Protein AF-A0A378SW78-F1 (afdb_monomer_lite)

pLDDT: mean 88.86, std 8.44, range [47.25, 97.25]

Foldseek 3Di:
DPDDPVVVVVVVVVVVVVVVLVVLCCVQCVDPDGNLVSLLVSLVVLLVVLVVQVVCCVPVNDDDVVVVVSSVVSNVSNVVSVVVVVVVVVVD

Radius of gyration: 16.28 Å; chains: 1; bounding box: 46×24×42 Å

Organism: NCBI:txid1796

Sequence (92 aa):
MTADATVDSHVRFMGPVFAGYGLGWLDAASAREPDLNRMRMLAGLMALGGIGRIVTRATLGRPHRFHDLLLGIELAAPVVVEALGRREHAAR

Structure (mmCIF, N/CA/C/O backbone):
data_AF-A0A378SW78-F1
#
_entry.id   AF-A0A378SW78-F1
#
loop_
_atom_site.group_PDB
_atom_site.id
_atom_site.type_symbol
_atom_site.label_atom_id
_atom_site.label_alt_id
_atom_site.label_comp_id
_atom_site.label_asym_id
_atom_site.label_entity_id
_atom_site.label_seq_id
_atom_site.pdbx_PDB_ins_code
_atom_site.Cartn_x
_atom_site.Cartn_y
_atom_site.Cartn_z
_atom_site.occupancy
_atom_site.B_iso_or_equiv
_atom_site.auth_seq_id
_atom_site.auth_comp_id
_atom_site.auth_asym_id
_atom_site.auth_atom_id
_atom_site.pdbx_PDB_model_num
ATOM 1 N N . MET A 1 1 ? 26.309 -0.491 -17.326 1.00 47.25 1 MET A N 1
ATOM 2 C CA . MET A 1 1 ? 24.980 0.032 -17.699 1.00 47.25 1 MET A CA 1
ATOM 3 C C . MET A 1 1 ? 24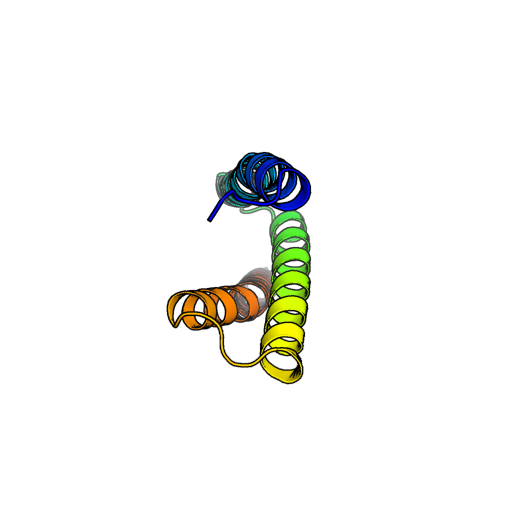.750 1.296 -16.893 1.00 47.25 1 MET A C 1
ATOM 5 O O . MET A 1 1 ? 24.549 1.193 -15.692 1.00 47.25 1 MET A O 1
ATOM 9 N N . THR A 1 2 ? 24.886 2.477 -17.494 1.00 54.16 2 THR A N 1
ATOM 10 C CA . THR A 1 2 ? 24.454 3.725 -16.851 1.00 54.16 2 THR A CA 1
ATOM 11 C C . THR A 1 2 ? 22.945 3.636 -16.659 1.00 54.16 2 THR A C 1
ATOM 13 O O . THR A 1 2 ? 22.228 3.454 -17.642 1.00 54.16 2 THR A O 1
ATOM 16 N N . ALA A 1 3 ? 22.468 3.676 -15.414 1.00 66.62 3 ALA A N 1
ATOM 17 C CA . ALA A 1 3 ? 21.042 3.842 -15.168 1.00 66.62 3 ALA A CA 1
ATOM 18 C C . ALA A 1 3 ? 20.597 5.121 -15.888 1.00 66.62 3 ALA A C 1
ATOM 20 O O . ALA A 1 3 ? 21.260 6.153 -15.769 1.00 66.62 3 ALA A O 1
ATOM 21 N N . ASP A 1 4 ? 19.531 5.031 -16.683 1.00 88.50 4 ASP A N 1
ATOM 22 C CA . ASP A 1 4 ? 18.886 6.209 -17.253 1.00 88.50 4 ASP A CA 1
ATOM 23 C C . ASP A 1 4 ? 18.564 7.168 -16.099 1.00 88.50 4 ASP A C 1
ATOM 25 O O . ASP A 1 4 ? 17.914 6.773 -15.128 1.00 88.50 4 ASP A O 1
ATOM 29 N N . ALA A 1 5 ? 19.059 8.406 -16.177 1.00 91.50 5 ALA A N 1
ATOM 30 C CA . ALA A 1 5 ? 18.874 9.414 -15.134 1.00 91.50 5 ALA A CA 1
ATOM 31 C C . ALA A 1 5 ? 17.382 9.648 -14.826 1.00 91.50 5 ALA A C 1
ATOM 33 O O . ALA A 1 5 ? 17.014 9.953 -13.687 1.00 91.50 5 ALA A O 1
ATOM 34 N N . THR A 1 6 ? 16.516 9.435 -15.821 1.00 92.06 6 THR A N 1
ATOM 35 C CA . THR A 1 6 ? 15.057 9.465 -15.673 1.00 92.06 6 THR A CA 1
ATOM 36 C C . THR A 1 6 ? 14.573 8.382 -14.707 1.00 92.06 6 THR A C 1
ATOM 38 O O . THR A 1 6 ? 13.804 8.660 -13.789 1.00 92.06 6 THR A O 1
ATOM 41 N N . VAL A 1 7 ? 15.063 7.149 -14.859 1.00 91.00 7 VAL A N 1
ATOM 42 C CA . VAL A 1 7 ? 14.693 6.016 -13.998 1.00 91.00 7 VAL A CA 1
ATOM 43 C C . VAL A 1 7 ? 15.327 6.147 -12.611 1.00 91.00 7 VAL A C 1
ATOM 45 O O . VAL A 1 7 ? 14.637 5.934 -11.616 1.00 91.00 7 VAL A O 1
ATOM 48 N N . ASP A 1 8 ? 16.606 6.531 -12.518 1.00 92.88 8 ASP A N 1
ATOM 49 C CA . ASP A 1 8 ? 17.302 6.685 -11.227 1.00 92.88 8 ASP A CA 1
ATOM 50 C C . ASP A 1 8 ? 16.633 7.749 -10.345 1.00 92.88 8 ASP A C 1
ATOM 52 O O . ASP A 1 8 ? 16.311 7.483 -9.184 1.00 92.88 8 ASP A O 1
ATOM 56 N N . SER A 1 9 ? 16.343 8.929 -10.904 1.00 92.31 9 SER A N 1
ATOM 57 C CA . SER A 1 9 ? 15.665 10.000 -10.164 1.00 92.31 9 SER A CA 1
ATOM 58 C C . SER A 1 9 ? 14.257 9.598 -9.714 1.00 92.31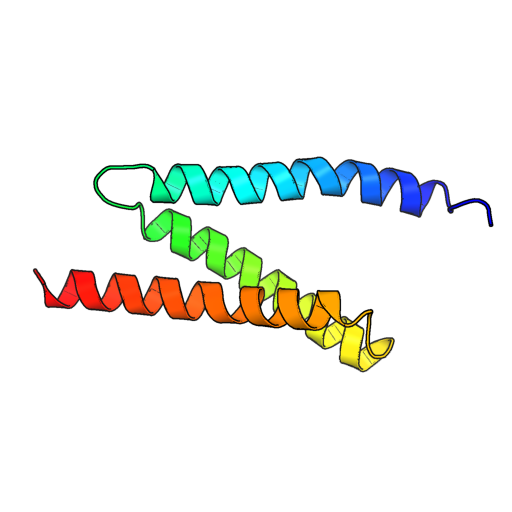 9 SER A C 1
ATOM 60 O O . SER A 1 9 ? 13.891 9.848 -8.562 1.00 92.31 9 SER A O 1
ATOM 62 N N . HIS A 1 10 ? 13.492 8.906 -10.566 1.00 92.25 10 HIS A N 1
ATOM 63 C CA . HIS A 1 10 ? 12.164 8.405 -10.214 1.00 92.25 10 HIS A CA 1
ATOM 64 C C . HIS A 1 10 ? 12.219 7.383 -9.069 1.00 92.25 10 HIS A C 1
ATOM 66 O O . HIS A 1 10 ? 11.473 7.505 -8.099 1.00 92.25 10 HIS A O 1
ATOM 72 N N . VAL A 1 11 ? 13.140 6.413 -9.118 1.00 92.31 11 VAL A N 1
ATOM 73 C CA . VAL A 1 11 ? 13.300 5.410 -8.050 1.00 92.31 11 VAL A CA 1
ATOM 74 C C . VAL A 1 11 ? 13.680 6.068 -6.720 1.00 92.31 11 VAL A C 1
ATOM 76 O O . VAL A 1 11 ? 13.107 5.726 -5.682 1.00 92.31 11 VAL A O 1
ATOM 79 N N . ARG A 1 12 ? 14.592 7.051 -6.736 1.00 94.12 12 ARG A N 1
ATOM 80 C CA . ARG A 1 12 ? 14.976 7.802 -5.527 1.00 94.12 12 ARG A CA 1
ATOM 81 C C . ARG A 1 12 ? 13.817 8.591 -4.933 1.00 94.12 12 ARG A C 1
ATOM 83 O O . ARG A 1 12 ? 13.711 8.658 -3.714 1.00 94.12 12 ARG A O 1
ATOM 90 N N . PHE A 1 13 ? 12.948 9.157 -5.768 1.00 94.50 13 PHE A N 1
ATOM 91 C CA . PHE A 1 13 ? 11.742 9.846 -5.313 1.00 94.50 13 PHE A CA 1
ATOM 92 C C . PHE A 1 13 ? 10.711 8.878 -4.711 1.00 94.50 13 PHE A C 1
ATOM 94 O O . PHE A 1 13 ? 10.116 9.169 -3.674 1.00 94.50 13 PHE A O 1
ATOM 101 N N . MET A 1 14 ? 10.528 7.702 -5.317 1.00 94.44 14 MET A N 1
ATOM 102 C CA . MET A 1 14 ? 9.565 6.708 -4.834 1.00 94.44 14 MET A CA 1
ATOM 103 C C . MET A 1 14 ? 9.940 6.121 -3.466 1.00 94.44 14 MET A C 1
ATOM 105 O O . MET A 1 14 ? 9.046 5.768 -2.701 1.00 94.44 14 MET A O 1
ATOM 109 N N . GLY A 1 15 ? 11.230 6.044 -3.120 1.00 93.81 15 GLY A N 1
ATOM 110 C CA . GLY A 1 15 ? 11.693 5.512 -1.830 1.00 93.81 15 GLY A CA 1
ATOM 111 C C . GLY A 1 15 ? 11.042 6.191 -0.610 1.00 93.81 15 GLY A C 1
ATOM 112 O O . GLY A 1 15 ? 10.356 5.517 0.161 1.00 93.81 15 GLY A O 1
ATOM 113 N N . PRO A 1 16 ? 11.192 7.517 -0.436 1.00 97.25 16 PRO A N 1
ATOM 114 C CA . PRO A 1 16 ? 10.516 8.269 0.621 1.00 97.25 16 PRO A CA 1
ATOM 115 C C . PRO A 1 16 ? 8.986 8.183 0.571 1.00 97.25 16 PRO A C 1
ATOM 117 O O . PRO A 1 16 ? 8.357 8.119 1.623 1.00 97.25 16 PRO A O 1
ATOM 120 N N . VAL A 1 17 ? 8.378 8.133 -0.622 1.00 96.00 17 VAL A N 1
ATOM 121 C CA . VAL A 1 17 ? 6.920 7.959 -0.770 1.00 96.00 17 VAL A CA 1
ATOM 122 C C . VAL A 1 17 ? 6.471 6.623 -0.169 1.00 96.00 17 VAL A C 1
ATOM 124 O O . VAL A 1 17 ? 5.521 6.585 0.613 1.00 96.00 17 VAL A O 1
ATOM 127 N N . PHE A 1 18 ? 7.187 5.534 -0.463 1.00 92.00 18 PHE A N 1
ATOM 128 C CA . PHE A 1 18 ? 6.928 4.223 0.140 1.00 92.00 18 PHE A CA 1
ATOM 129 C C . PHE A 1 18 ? 7.163 4.218 1.653 1.00 92.00 18 PHE A C 1
ATOM 131 O O . PHE A 1 18 ? 6.370 3.632 2.390 1.00 92.00 18 PHE A O 1
ATOM 138 N N . ALA A 1 19 ? 8.216 4.887 2.130 1.00 95.44 19 ALA A N 1
ATOM 139 C CA . ALA A 1 19 ? 8.468 5.020 3.562 1.00 95.44 19 ALA A CA 1
ATOM 140 C C . ALA A 1 19 ? 7.317 5.759 4.266 1.00 95.44 19 ALA A C 1
ATOM 142 O O . ALA A 1 19 ? 6.807 5.277 5.275 1.00 95.44 19 ALA A O 1
ATOM 143 N N . GLY A 1 20 ? 6.847 6.875 3.700 1.00 97.19 20 GLY A N 1
ATOM 144 C CA . GLY A 1 20 ? 5.700 7.629 4.210 1.00 97.19 20 GLY A CA 1
ATOM 145 C C . GLY A 1 20 ? 4.408 6.812 4.220 1.00 97.19 20 GLY A C 1
ATOM 146 O O . GLY A 1 20 ? 3.660 6.853 5.192 1.00 97.19 20 GLY A O 1
ATOM 147 N N . TYR A 1 21 ? 4.177 5.999 3.188 1.00 95.12 21 TYR A N 1
ATOM 148 C CA . TYR A 1 21 ? 3.050 5.069 3.155 1.00 95.12 21 TYR A CA 1
ATOM 149 C C . TYR A 1 21 ? 3.114 4.030 4.290 1.00 95.12 21 TYR A C 1
ATOM 151 O O . TYR A 1 21 ? 2.112 3.781 4.961 1.00 95.12 21 TYR A O 1
ATOM 159 N N . GLY A 1 22 ? 4.298 3.466 4.558 1.00 93.69 22 GLY A N 1
ATOM 160 C CA . GLY A 1 22 ? 4.517 2.564 5.692 1.00 93.69 22 GLY A CA 1
ATOM 161 C C . GLY A 1 22 ? 4.298 3.246 7.046 1.00 93.69 22 GLY A C 1
ATOM 162 O O . GLY A 1 22 ? 3.636 2.685 7.916 1.00 93.69 22 GLY A O 1
ATOM 163 N N . LEU A 1 23 ? 4.780 4.481 7.207 1.00 97.06 23 LEU A N 1
ATOM 164 C CA . LEU A 1 23 ? 4.514 5.286 8.402 1.00 97.06 23 LEU A CA 1
ATOM 165 C C . LEU A 1 23 ? 3.016 5.561 8.585 1.00 97.06 23 LEU A C 1
ATOM 167 O O . LEU A 1 23 ? 2.539 5.518 9.712 1.00 97.06 23 LEU A O 1
ATOM 171 N N . GLY A 1 24 ? 2.262 5.763 7.500 1.00 95.88 24 GLY A N 1
ATOM 172 C CA . GLY A 1 24 ? 0.806 5.914 7.552 1.00 95.88 24 GLY A CA 1
ATOM 173 C C . GLY A 1 24 ? 0.090 4.685 8.119 1.00 95.88 24 GLY A C 1
ATOM 174 O O . GLY A 1 24 ? -0.863 4.829 8.882 1.00 95.88 24 GLY A O 1
ATOM 175 N N . TRP A 1 25 ? 0.568 3.475 7.806 1.00 94.38 25 TRP A N 1
ATOM 176 C CA . TRP A 1 25 ? 0.052 2.244 8.417 1.00 94.38 25 TRP A CA 1
ATOM 177 C C . TRP A 1 25 ? 0.352 2.165 9.909 1.00 94.38 25 TRP A C 1
ATOM 179 O O . TRP A 1 25 ? -0.525 1.789 10.686 1.00 94.38 25 TRP A O 1
ATOM 189 N N . LEU A 1 26 ? 1.579 2.516 10.304 1.00 94.56 26 LEU A N 1
ATOM 190 C CA . LEU A 1 26 ? 1.967 2.533 11.711 1.00 94.56 26 LEU A CA 1
ATOM 191 C C . LEU A 1 26 ? 1.144 3.558 12.492 1.00 94.56 26 LEU A C 1
ATOM 193 O O . LEU A 1 26 ? 0.630 3.217 13.548 1.00 94.56 26 LEU A O 1
ATOM 197 N N . ASP A 1 27 ? 0.958 4.765 11.953 1.00 94.81 27 ASP A N 1
ATOM 198 C CA . ASP A 1 27 ? 0.116 5.808 12.546 1.00 94.81 27 ASP A CA 1
ATOM 199 C C . ASP A 1 27 ? -1.319 5.310 12.753 1.00 94.81 27 ASP A C 1
ATOM 201 O O . ASP A 1 27 ? -1.806 5.293 13.885 1.00 94.81 27 ASP A O 1
ATOM 205 N N . ALA A 1 28 ? -1.954 4.800 11.692 1.00 93.44 28 ALA A N 1
ATOM 206 C CA . ALA A 1 28 ? -3.338 4.327 11.737 1.00 93.44 28 ALA A CA 1
ATOM 207 C C . ALA A 1 28 ? -3.553 3.164 12.724 1.00 93.44 28 ALA A C 1
ATOM 209 O O . ALA A 1 28 ? -4.645 3.021 13.276 1.00 93.44 28 ALA A O 1
ATOM 210 N N . ALA A 1 29 ? -2.520 2.350 12.959 1.00 90.44 29 ALA A N 1
ATOM 211 C CA . ALA A 1 29 ? -2.552 1.214 13.878 1.00 90.44 29 ALA A CA 1
ATOM 212 C C . ALA A 1 29 ? -2.010 1.524 15.289 1.00 90.44 29 ALA A C 1
ATOM 214 O O . ALA A 1 29 ? -2.130 0.683 16.177 1.00 90.44 29 ALA A O 1
ATOM 215 N N . SER A 1 30 ? -1.389 2.688 15.506 1.00 90.31 30 SER A N 1
ATOM 216 C CA . SER A 1 30 ? -0.723 3.027 16.775 1.00 90.31 30 SER A CA 1
ATOM 217 C C . SER A 1 30 ? -1.682 3.463 17.885 1.00 90.31 30 SER A C 1
ATOM 219 O O . SER A 1 30 ? -1.334 3.398 19.066 1.00 90.31 30 SER A O 1
ATOM 221 N N . ALA A 1 31 ? -2.881 3.921 17.520 1.00 86.06 31 ALA A N 1
ATOM 222 C CA . ALA A 1 31 ? -3.893 4.354 18.472 1.00 86.06 31 ALA A CA 1
ATOM 223 C C . ALA A 1 31 ? -4.466 3.168 19.269 1.00 86.06 31 ALA A C 1
ATOM 225 O O . ALA A 1 31 ? -4.481 2.027 18.810 1.00 86.06 31 ALA A O 1
ATOM 226 N N . ARG A 1 32 ? -4.979 3.448 20.479 1.00 82.88 32 ARG A N 1
ATOM 227 C CA . ARG A 1 32 ? -5.592 2.431 21.357 1.00 82.88 32 ARG A CA 1
ATOM 228 C C . ARG A 1 32 ? -6.778 1.722 20.689 1.00 82.88 32 ARG A C 1
ATOM 230 O O . ARG A 1 32 ? -6.998 0.542 20.941 1.00 82.88 32 ARG A O 1
ATOM 237 N N . GLU A 1 33 ? -7.502 2.451 19.847 1.00 85.38 33 GLU A N 1
ATOM 238 C CA . GLU A 1 33 ? -8.477 1.926 18.893 1.00 85.38 33 GLU A CA 1
ATOM 239 C C . GLU A 1 33 ? -7.966 2.255 17.481 1.00 85.38 33 GLU A C 1
ATOM 241 O O . GLU A 1 33 ? -7.768 3.439 17.187 1.00 85.38 33 GLU A O 1
ATOM 246 N N . PRO A 1 34 ? -7.700 1.253 16.624 1.00 86.69 34 PRO A N 1
ATOM 247 C CA . PRO A 1 34 ? -7.201 1.485 15.270 1.00 86.69 34 PRO A CA 1
ATOM 248 C C . PRO A 1 34 ? -8.164 2.316 14.409 1.00 86.69 34 PRO A C 1
ATOM 250 O O . PRO A 1 34 ? -9.374 2.083 14.403 1.00 86.69 34 PRO A O 1
ATOM 253 N N . ASP A 1 35 ? -7.634 3.249 13.611 1.00 91.00 35 ASP A N 1
ATOM 254 C CA . ASP A 1 35 ? -8.443 4.032 12.666 1.00 91.00 35 ASP A CA 1
ATOM 255 C C . ASP A 1 35 ? -8.716 3.213 11.397 1.00 91.00 35 ASP A C 1
ATOM 257 O O . ASP A 1 35 ? -7.983 3.263 10.401 1.00 91.00 35 ASP A O 1
ATOM 261 N N . LEU A 1 36 ? -9.814 2.456 11.422 1.00 90.25 36 LEU A N 1
ATOM 262 C CA . LEU A 1 36 ? -10.226 1.610 10.304 1.00 90.25 36 LEU A CA 1
ATOM 263 C C . LEU A 1 36 ? -10.473 2.388 9.007 1.00 90.25 36 LEU A C 1
ATOM 265 O O . LEU A 1 36 ? -10.268 1.837 7.926 1.00 90.25 36 LEU A O 1
ATOM 269 N N . ASN A 1 37 ? -10.891 3.655 9.071 1.00 91.12 37 ASN A N 1
ATOM 270 C CA . ASN A 1 37 ? -11.123 4.448 7.864 1.00 91.12 37 ASN A CA 1
ATOM 271 C C . ASN A 1 37 ? -9.799 4.801 7.177 1.00 91.12 37 ASN A C 1
ATOM 273 O O . ASN A 1 37 ? -9.685 4.654 5.956 1.00 91.12 37 ASN A O 1
ATOM 277 N N . ARG A 1 38 ? -8.769 5.184 7.943 1.00 93.12 38 ARG A N 1
ATOM 278 C CA . ARG A 1 38 ? -7.413 5.375 7.400 1.00 93.12 38 ARG A CA 1
ATOM 279 C C . ARG A 1 38 ? -6.839 4.073 6.861 1.00 93.12 38 ARG A C 1
ATOM 281 O O . ARG A 1 38 ? -6.320 4.058 5.746 1.00 93.12 38 ARG A O 1
ATOM 288 N N . MET A 1 39 ? -6.983 2.972 7.598 1.00 93.44 39 MET A N 1
ATOM 289 C CA . MET A 1 39 ? -6.515 1.655 7.151 1.00 93.44 39 MET A CA 1
ATOM 290 C C . MET A 1 39 ? -7.201 1.215 5.850 1.00 93.44 39 MET A C 1
ATOM 292 O O . MET A 1 39 ? -6.534 0.685 4.965 1.00 93.44 39 MET A O 1
ATOM 296 N N . ARG A 1 40 ? -8.505 1.485 5.680 1.00 93.69 40 ARG A N 1
ATOM 297 C CA . ARG A 1 40 ? -9.243 1.225 4.430 1.00 93.69 40 ARG A CA 1
ATOM 298 C C . ARG A 1 40 ? -8.684 2.014 3.257 1.00 93.69 40 ARG A C 1
ATOM 300 O O . ARG A 1 40 ? -8.465 1.444 2.191 1.00 93.69 40 ARG A O 1
ATOM 307 N N . MET A 1 41 ? -8.414 3.304 3.450 1.00 95.56 41 MET A N 1
ATOM 308 C CA . MET A 1 41 ? -7.808 4.144 2.415 1.00 95.56 41 MET A CA 1
ATOM 309 C C . MET A 1 41 ? -6.426 3.613 2.013 1.00 95.56 41 MET A C 1
ATOM 311 O O . MET A 1 41 ? -6.152 3.429 0.826 1.00 95.56 41 MET A O 1
ATOM 315 N N . LEU A 1 42 ? -5.571 3.311 2.994 1.00 95.50 42 LEU A N 1
ATOM 316 C CA . LEU A 1 42 ? -4.241 2.753 2.748 1.00 95.50 42 LEU A CA 1
ATOM 317 C C . LEU A 1 42 ? -4.325 1.400 2.035 1.00 95.50 42 LEU A C 1
ATOM 319 O O . LEU A 1 42 ? -3.578 1.162 1.087 1.00 95.50 42 LEU A O 1
ATOM 323 N N . ALA A 1 43 ? -5.255 0.535 2.431 1.00 93.94 43 ALA A N 1
ATOM 324 C CA . ALA A 1 43 ? -5.486 -0.744 1.776 1.00 93.94 43 ALA A CA 1
ATOM 325 C C . ALA A 1 43 ? -6.022 -0.595 0.343 1.00 93.94 43 ALA A C 1
ATOM 327 O O . ALA A 1 43 ? -5.653 -1.375 -0.532 1.00 93.94 43 ALA A O 1
ATOM 328 N N . GLY A 1 44 ? -6.832 0.430 0.071 1.00 94.25 44 GLY A N 1
ATOM 329 C CA . GLY A 1 44 ? -7.253 0.786 -1.283 1.00 94.25 44 GLY A CA 1
ATOM 330 C C . GLY A 1 44 ? -6.065 1.157 -2.175 1.00 94.25 44 GLY A C 1
ATOM 331 O O . GLY A 1 44 ? -5.944 0.640 -3.284 1.00 94.25 44 GLY A O 1
ATOM 332 N N . LEU A 1 45 ? -5.135 1.976 -1.671 1.00 94.81 45 LEU A N 1
ATOM 333 C CA . LEU A 1 45 ? -3.887 2.294 -2.383 1.00 94.81 45 LEU A CA 1
ATOM 334 C C . LEU A 1 45 ? -3.044 1.039 -2.642 1.00 94.81 45 LEU A C 1
ATOM 336 O O . LEU A 1 45 ? -2.497 0.869 -3.731 1.00 94.81 45 LEU A O 1
ATOM 340 N N . MET A 1 46 ? -2.991 0.137 -1.663 1.00 93.81 46 MET A N 1
ATOM 341 C CA . MET A 1 46 ? -2.317 -1.152 -1.783 1.00 93.81 46 MET A CA 1
ATOM 342 C C . MET A 1 46 ? -2.913 -1.997 -2.923 1.00 93.81 46 MET A C 1
ATOM 344 O O . MET A 1 46 ? -2.183 -2.517 -3.767 1.00 93.81 46 MET A O 1
ATOM 348 N N . ALA A 1 47 ? -4.246 -2.075 -2.992 1.00 92.56 47 ALA A N 1
ATOM 349 C CA . ALA A 1 47 ? -4.962 -2.802 -4.034 1.00 92.56 47 ALA A CA 1
ATOM 350 C C . ALA A 1 47 ? -4.690 -2.220 -5.430 1.00 92.56 47 ALA A C 1
ATOM 352 O O . ALA A 1 47 ? -4.457 -2.974 -6.376 1.00 92.56 47 ALA A O 1
ATOM 353 N N . LEU A 1 48 ? -4.654 -0.887 -5.558 1.00 94.75 48 LEU A N 1
ATOM 354 C CA . LEU A 1 48 ? -4.276 -0.214 -6.805 1.00 94.75 48 LEU A CA 1
ATOM 355 C C . LEU A 1 48 ? -2.840 -0.568 -7.228 1.00 94.75 48 LEU A C 1
ATOM 357 O O . LEU A 1 48 ? -2.601 -0.861 -8.401 1.00 94.75 48 LEU A O 1
ATOM 361 N N . GLY A 1 49 ? -1.901 -0.621 -6.277 1.00 91.88 49 GLY A N 1
ATOM 362 C CA . GLY A 1 49 ? -0.534 -1.101 -6.513 1.00 91.88 49 GLY A CA 1
ATOM 363 C C . GLY A 1 49 ? -0.492 -2.548 -7.019 1.00 91.88 49 GLY A C 1
ATOM 364 O O . GLY A 1 49 ? 0.153 -2.835 -8.032 1.00 91.88 49 GLY A O 1
ATOM 365 N N . GLY A 1 50 ? -1.262 -3.437 -6.383 1.00 90.62 50 GLY A N 1
ATOM 366 C CA . GLY A 1 50 ? -1.400 -4.839 -6.784 1.00 90.62 50 GLY A CA 1
ATOM 367 C C . GLY A 1 50 ? -1.949 -5.010 -8.199 1.00 90.62 50 GLY A C 1
ATOM 368 O O . GLY A 1 50 ? -1.404 -5.789 -8.983 1.00 90.62 50 GLY A O 1
ATOM 369 N N . ILE A 1 51 ? -2.963 -4.226 -8.579 1.00 93.44 51 ILE A N 1
ATOM 370 C CA . ILE A 1 51 ? -3.480 -4.191 -9.956 1.00 93.44 51 ILE A CA 1
ATOM 371 C C . ILE A 1 51 ? -2.364 -3.795 -10.931 1.00 93.44 51 ILE A C 1
ATOM 373 O O . ILE A 1 51 ? -2.162 -4.477 -11.937 1.00 93.44 51 ILE A O 1
ATOM 377 N N . GLY A 1 52 ? -1.579 -2.762 -10.612 1.00 90.88 52 GLY A N 1
ATOM 378 C CA . GLY A 1 52 ? -0.429 -2.350 -11.423 1.00 90.88 52 GLY A CA 1
ATOM 379 C C . GLY A 1 52 ? 0.613 -3.460 -11.614 1.00 90.88 52 GLY A C 1
ATOM 380 O O . GLY A 1 52 ? 1.147 -3.641 -12.716 1.00 90.88 52 GLY A O 1
ATOM 381 N N . ARG A 1 53 ? 0.865 -4.271 -10.578 1.00 90.62 53 ARG A N 1
ATOM 382 C CA . ARG A 1 53 ? 1.760 -5.436 -10.675 1.00 90.62 53 ARG A CA 1
ATOM 383 C C . ARG A 1 53 ? 1.176 -6.572 -11.500 1.00 90.62 53 ARG A C 1
ATOM 385 O O . ARG A 1 53 ? 1.919 -7.197 -12.254 1.00 90.62 53 ARG A O 1
ATOM 392 N N . ILE A 1 54 ? -0.127 -6.828 -11.402 1.00 91.19 54 ILE A N 1
ATOM 393 C CA . ILE A 1 54 ? -0.812 -7.822 -12.241 1.00 91.19 54 ILE A CA 1
ATOM 394 C C . ILE A 1 54 ? -0.718 -7.419 -13.712 1.00 91.19 54 ILE A C 1
ATOM 396 O O . ILE A 1 54 ? -0.341 -8.246 -14.541 1.00 91.19 54 ILE A O 1
ATOM 400 N N . VAL A 1 55 ? -0.991 -6.148 -14.023 1.00 92.31 55 VAL A N 1
ATOM 401 C CA . VAL A 1 55 ? -0.867 -5.609 -15.384 1.00 92.31 55 VAL A CA 1
ATOM 402 C C . VAL A 1 55 ? 0.562 -5.776 -15.887 1.00 92.31 55 VAL A C 1
ATOM 404 O O . VAL A 1 55 ? 0.756 -6.375 -16.937 1.00 92.31 55 VAL A O 1
ATOM 407 N N . THR A 1 56 ? 1.563 -5.351 -15.110 1.00 90.25 56 THR A N 1
ATOM 408 C CA . THR A 1 56 ? 2.984 -5.535 -15.457 1.00 90.25 56 THR A CA 1
ATOM 409 C C . THR A 1 56 ? 3.318 -7.001 -15.727 1.00 90.25 56 THR A C 1
ATOM 411 O O . THR A 1 56 ? 3.964 -7.319 -16.722 1.00 90.25 56 THR A O 1
ATOM 414 N N . ARG A 1 57 ? 2.844 -7.915 -14.874 1.00 89.56 57 ARG A N 1
ATOM 415 C CA . ARG A 1 57 ? 3.074 -9.351 -15.045 1.00 89.56 57 ARG A CA 1
ATOM 416 C C . ARG A 1 57 ? 2.455 -9.891 -16.335 1.00 89.56 57 ARG A C 1
ATOM 418 O O . ARG A 1 57 ? 3.039 -10.777 -16.956 1.00 89.56 57 ARG A O 1
ATOM 425 N N . ALA A 1 58 ? 1.286 -9.378 -16.712 1.00 89.50 58 ALA A N 1
ATOM 426 C CA . ALA A 1 58 ? 0.572 -9.774 -17.918 1.00 89.50 58 ALA A CA 1
ATOM 427 C C . ALA A 1 58 ? 1.180 -9.179 -19.201 1.00 89.50 58 ALA A C 1
ATOM 429 O O . ALA A 1 58 ? 1.124 -9.828 -20.240 1.00 89.50 58 ALA A O 1
ATOM 430 N N . THR A 1 59 ? 1.765 -7.976 -19.142 1.00 92.44 59 THR A N 1
ATOM 431 C CA . THR A 1 59 ? 2.261 -7.2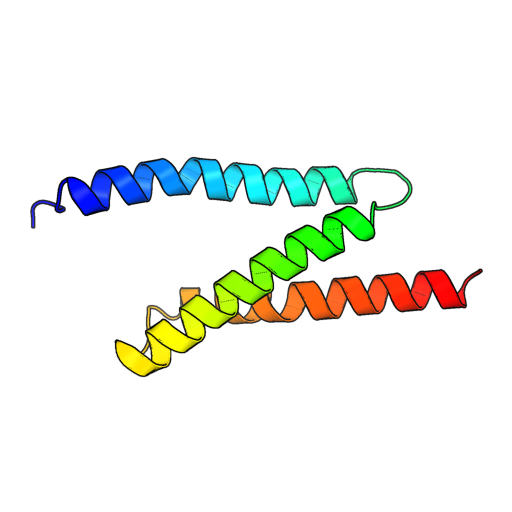53 -20.328 1.00 92.44 59 THR A CA 1
ATOM 432 C C . THR A 1 59 ? 3.764 -7.396 -20.560 1.00 92.44 59 THR A C 1
ATOM 434 O O . THR A 1 59 ? 4.191 -7.518 -21.704 1.00 92.44 59 THR A O 1
ATOM 437 N N . LEU A 1 60 ? 4.571 -7.388 -19.496 1.00 90.69 60 LEU A N 1
ATOM 438 C CA . LEU A 1 60 ? 6.040 -7.395 -19.554 1.00 90.69 60 LEU A CA 1
ATOM 439 C C . LEU A 1 60 ? 6.656 -8.710 -19.049 1.00 90.69 60 LEU A C 1
ATOM 441 O O . LEU A 1 60 ? 7.867 -8.904 -19.137 1.00 90.69 60 LEU A O 1
ATOM 445 N N . GLY A 1 61 ? 5.831 -9.632 -18.546 1.00 86.00 61 GLY A N 1
ATOM 446 C CA . GLY A 1 61 ? 6.263 -10.921 -18.013 1.00 86.00 61 GLY A CA 1
ATOM 447 C C . GLY A 1 61 ? 6.504 -10.905 -16.503 1.00 86.00 61 GLY A C 1
ATOM 448 O O . GLY A 1 61 ? 6.281 -9.914 -15.811 1.00 86.00 61 GLY A O 1
ATOM 449 N N . ARG A 1 62 ? 6.914 -12.052 -15.948 1.00 83.31 62 ARG A N 1
ATOM 450 C CA . ARG A 1 62 ? 6.985 -12.229 -14.491 1.00 83.31 62 ARG A CA 1
ATOM 451 C C . ARG A 1 62 ? 8.190 -11.483 -13.892 1.00 83.31 62 ARG A C 1
ATOM 453 O O . ARG A 1 62 ? 9.321 -11.830 -14.233 1.00 83.31 62 ARG A O 1
ATOM 460 N N . PRO A 1 63 ? 7.972 -10.530 -12.966 1.00 85.44 63 PRO A N 1
ATOM 461 C CA . PRO A 1 63 ? 9.061 -9.880 -12.245 1.00 85.44 63 PRO A CA 1
ATOM 462 C C . PRO A 1 63 ? 9.763 -10.849 -11.277 1.00 85.44 63 PRO A C 1
ATOM 464 O O . PRO A 1 63 ? 9.408 -12.024 -11.154 1.00 85.44 63 PRO A O 1
ATOM 467 N N . HIS A 1 64 ? 10.782 -10.354 -10.566 1.00 88.00 64 HIS A N 1
ATOM 468 C CA . HIS A 1 64 ? 11.474 -11.140 -9.546 1.00 88.00 64 HIS A CA 1
ATOM 469 C C . HIS A 1 64 ? 10.490 -11.690 -8.498 1.00 88.00 64 HIS A C 1
ATOM 471 O O . HIS A 1 64 ? 9.535 -11.008 -8.131 1.00 88.00 64 HIS A O 1
ATOM 477 N N . ARG A 1 65 ? 10.7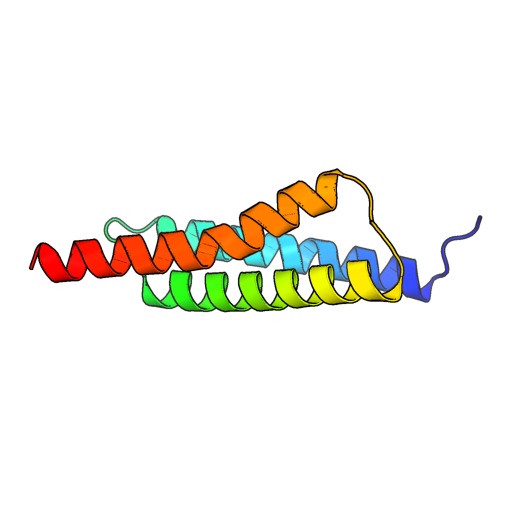44 -12.901 -7.975 1.00 85.75 65 ARG A N 1
ATOM 478 C CA . ARG A 1 65 ? 9.818 -13.624 -7.074 1.00 85.75 65 ARG A CA 1
ATOM 479 C C . ARG A 1 65 ? 9.406 -12.821 -5.838 1.00 85.75 65 ARG A C 1
ATOM 481 O O . ARG A 1 65 ? 8.311 -13.008 -5.321 1.00 85.75 65 ARG A O 1
ATOM 488 N N . PHE A 1 66 ? 10.256 -11.900 -5.388 1.00 87.12 66 PHE A N 1
ATOM 489 C CA . PHE A 1 66 ? 9.925 -10.960 -4.319 1.00 87.12 66 PHE A CA 1
ATOM 490 C C . PHE A 1 66 ? 8.670 -10.123 -4.624 1.00 87.12 66 PHE A C 1
ATOM 492 O O . PHE A 1 66 ? 7.844 -9.909 -3.744 1.00 87.12 66 PHE A O 1
ATOM 499 N N . HIS A 1 67 ? 8.460 -9.719 -5.878 1.00 87.44 67 HIS A N 1
ATOM 500 C CA . HIS A 1 67 ? 7.261 -8.983 -6.283 1.00 87.44 67 HIS A CA 1
ATOM 501 C C . HIS A 1 67 ? 5.991 -9.830 -6.231 1.00 87.44 67 HIS A C 1
ATOM 503 O O . HIS A 1 67 ? 4.915 -9.267 -6.058 1.00 87.44 67 HIS A O 1
ATOM 509 N N . ASP A 1 68 ? 6.093 -11.157 -6.335 1.00 87.81 68 ASP A N 1
ATOM 510 C CA . ASP A 1 68 ? 4.934 -12.031 -6.145 1.00 87.81 68 ASP A CA 1
ATOM 511 C C . ASP A 1 68 ? 4.506 -12.062 -4.671 1.00 87.81 68 ASP A C 1
ATOM 513 O O . ASP A 1 68 ? 3.313 -12.031 -4.375 1.00 87.81 68 ASP A O 1
ATOM 517 N N . LEU A 1 69 ? 5.473 -12.067 -3.742 1.00 90.12 69 LEU A N 1
ATOM 518 C CA . LEU A 1 69 ? 5.194 -11.938 -2.309 1.00 90.12 69 LEU A CA 1
ATOM 519 C C . LEU A 1 69 ? 4.538 -10.588 -2.007 1.00 90.12 69 LEU A C 1
ATOM 521 O O . LEU A 1 69 ? 3.518 -10.539 -1.321 1.00 90.12 69 LEU A O 1
ATOM 525 N N . LEU A 1 70 ? 5.099 -9.503 -2.545 1.00 89.69 70 LEU A N 1
ATOM 526 C CA . LEU A 1 70 ? 4.536 -8.175 -2.341 1.00 89.69 70 LEU A CA 1
ATOM 527 C C . LEU A 1 70 ? 3.134 -8.046 -2.956 1.00 89.69 70 LEU A C 1
ATOM 529 O O . LEU A 1 70 ? 2.266 -7.463 -2.321 1.00 89.69 70 LEU A O 1
ATOM 533 N N . LEU A 1 71 ? 2.880 -8.633 -4.131 1.00 90.19 71 LEU A N 1
ATOM 534 C CA . LEU A 1 71 ? 1.534 -8.710 -4.709 1.00 90.19 71 LEU A CA 1
ATOM 535 C C . LEU A 1 71 ? 0.563 -9.448 -3.774 1.00 90.19 71 LEU A C 1
ATOM 537 O O . LEU A 1 71 ? -0.570 -9.011 -3.588 1.00 90.19 71 LEU A O 1
ATOM 541 N N . GLY A 1 72 ? 1.002 -10.545 -3.151 1.00 90.69 72 GLY A N 1
ATOM 542 C CA . GLY A 1 72 ? 0.207 -11.256 -2.150 1.00 90.69 72 GLY A CA 1
ATOM 543 C C . GLY A 1 72 ? -0.176 -10.364 -0.966 1.00 90.69 72 GLY A C 1
ATOM 544 O O . GLY A 1 72 ? -1.344 -10.319 -0.585 1.00 90.69 72 GLY A O 1
ATOM 545 N N . ILE A 1 73 ? 0.784 -9.605 -0.429 1.00 90.56 73 ILE A N 1
ATOM 546 C CA . ILE A 1 73 ? 0.541 -8.625 0.644 1.00 90.56 73 ILE A CA 1
ATOM 547 C C . ILE A 1 73 ? -0.430 -7.543 0.170 1.00 90.56 73 ILE A C 1
ATOM 549 O O . ILE A 1 73 ? -1.342 -7.167 0.908 1.00 90.56 73 ILE A O 1
ATOM 553 N N . GLU A 1 74 ? -0.266 -7.075 -1.068 1.00 90.88 74 GLU A N 1
ATOM 554 C CA . GLU A 1 74 ? -1.075 -5.990 -1.603 1.00 90.88 74 GLU A CA 1
ATOM 555 C C . GLU A 1 74 ? -2.559 -6.329 -1.697 1.00 90.88 74 GLU A C 1
ATOM 557 O O . GLU A 1 74 ? -3.414 -5.487 -1.428 1.00 90.88 74 GLU A O 1
ATOM 562 N N . LEU A 1 75 ? -2.854 -7.582 -2.036 1.00 90.62 75 LEU A N 1
ATOM 563 C CA . LEU A 1 75 ? -4.213 -8.104 -2.104 1.00 90.62 75 LEU A CA 1
ATOM 564 C C . LEU A 1 75 ? -4.739 -8.545 -0.731 1.00 90.62 75 LEU A C 1
ATOM 566 O O . LEU A 1 75 ? -5.939 -8.457 -0.482 1.00 90.62 75 LEU A O 1
ATOM 570 N N . ALA A 1 76 ? -3.870 -9.003 0.174 1.00 90.62 76 ALA A N 1
ATOM 571 C CA . ALA A 1 76 ? -4.269 -9.443 1.510 1.00 90.62 76 ALA A CA 1
ATOM 572 C C . ALA A 1 76 ? -4.664 -8.275 2.426 1.00 90.62 76 ALA A C 1
ATOM 574 O O . ALA A 1 76 ? -5.635 -8.392 3.172 1.00 90.62 76 ALA A O 1
ATOM 575 N N . ALA A 1 77 ? -3.955 -7.144 2.356 1.00 89.94 77 ALA A N 1
ATOM 576 C CA . ALA A 1 77 ? -4.220 -5.970 3.188 1.00 89.94 77 ALA A CA 1
ATOM 577 C C . ALA A 1 77 ? -5.698 -5.505 3.171 1.00 89.94 77 ALA A C 1
ATOM 579 O O . ALA A 1 77 ? -6.285 -5.411 4.251 1.00 89.94 77 ALA A O 1
ATOM 580 N N . PRO A 1 78 ? -6.356 -5.276 2.013 1.00 88.44 78 PRO A N 1
ATOM 581 C CA . PRO A 1 78 ? -7.769 -4.879 1.985 1.00 88.44 78 PRO A CA 1
ATOM 582 C C . PRO A 1 78 ? -8.705 -5.945 2.554 1.00 88.44 78 PRO A C 1
ATOM 584 O O . PRO A 1 78 ? -9.656 -5.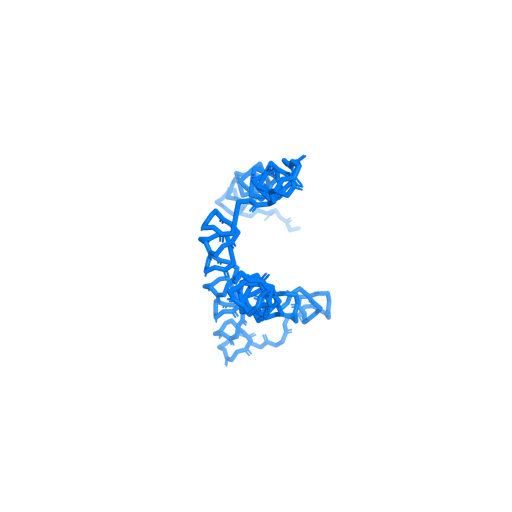609 3.258 1.00 88.44 78 PRO A O 1
ATOM 587 N N . VAL A 1 79 ? -8.416 -7.230 2.327 1.00 90.88 79 VAL A N 1
ATOM 588 C CA . VAL A 1 79 ? -9.219 -8.327 2.889 1.00 90.88 79 VAL A CA 1
ATOM 589 C C . VAL A 1 79 ? -9.138 -8.333 4.415 1.00 90.88 79 VAL A C 1
ATOM 591 O O . VAL A 1 79 ? -10.164 -8.471 5.081 1.00 90.88 79 VAL A O 1
ATOM 594 N N . VAL A 1 80 ? -7.938 -8.151 4.971 1.00 90.19 80 VAL A N 1
ATOM 595 C CA . VAL A 1 80 ? -7.710 -8.115 6.421 1.00 90.19 80 VAL A CA 1
ATOM 596 C C . VAL A 1 80 ? -8.391 -6.906 7.057 1.00 90.19 80 VAL A C 1
ATOM 598 O O . VAL A 1 80 ? -9.063 -7.064 8.074 1.00 90.19 80 VAL A O 1
ATOM 601 N N . VAL A 1 81 ? -8.276 -5.720 6.452 1.00 90.12 81 VAL A N 1
ATOM 602 C CA . VAL A 1 81 ? -8.919 -4.506 6.975 1.00 90.12 81 VAL A CA 1
ATOM 603 C C . VAL A 1 81 ? -10.442 -4.641 6.986 1.00 90.12 81 VAL A C 1
ATOM 605 O O . VAL A 1 81 ? -11.069 -4.368 8.008 1.00 90.12 81 VAL A O 1
ATOM 608 N N . GLU A 1 82 ? -11.053 -5.131 5.904 1.00 90.00 82 GLU A N 1
ATOM 609 C CA . GLU A 1 82 ? -12.507 -5.343 5.882 1.00 90.00 82 GLU A CA 1
ATOM 610 C C . GLU A 1 82 ? -12.958 -6.468 6.819 1.00 90.00 82 GLU A C 1
ATOM 612 O O . GLU A 1 82 ? -14.051 -6.414 7.387 1.00 90.00 82 GLU A O 1
ATOM 617 N N . ALA A 1 83 ? -12.136 -7.503 7.012 1.00 88.19 83 ALA A N 1
ATOM 618 C CA . ALA A 1 83 ? -12.409 -8.528 8.013 1.00 88.19 83 ALA A CA 1
ATOM 619 C C . ALA A 1 83 ? -12.395 -7.940 9.432 1.00 88.19 83 ALA A C 1
ATOM 621 O O . ALA A 1 83 ? -13.301 -8.236 10.209 1.00 88.19 83 ALA A O 1
ATOM 622 N N . LEU A 1 84 ? -11.424 -7.081 9.757 1.00 86.56 84 LEU A N 1
ATOM 623 C CA . LEU A 1 84 ? -11.342 -6.421 11.059 1.00 86.56 84 LEU A CA 1
ATOM 624 C C . LEU A 1 84 ? -12.538 -5.489 11.290 1.00 86.56 84 LEU A C 1
ATOM 626 O O . LEU A 1 84 ? -13.204 -5.602 12.318 1.00 86.56 84 LEU A O 1
ATOM 630 N N . GLY A 1 85 ? -12.889 -4.668 10.296 1.00 86.31 85 GLY A N 1
ATOM 631 C CA . GLY A 1 85 ? -14.050 -3.782 10.385 1.00 86.31 85 GLY A CA 1
ATOM 632 C C . GLY A 1 85 ? -15.367 -4.529 10.592 1.00 86.31 85 GLY A C 1
ATOM 633 O O . GLY A 1 85 ? -16.188 -4.124 11.412 1.00 86.31 85 GLY A O 1
ATOM 634 N N . ARG A 1 86 ? -15.559 -5.680 9.934 1.00 85.69 86 ARG A N 1
ATOM 635 C CA . ARG A 1 86 ? -16.735 -6.535 10.179 1.00 85.69 86 ARG A CA 1
ATOM 636 C C . ARG A 1 86 ? -16.807 -7.060 11.613 1.00 85.69 86 ARG A C 1
ATOM 638 O O . ARG A 1 86 ? -17.903 -7.143 12.161 1.00 85.69 86 ARG A O 1
ATOM 645 N N . ARG A 1 87 ? -15.672 -7.417 12.220 1.00 81.31 87 ARG A N 1
ATOM 646 C CA . ARG A 1 87 ? -15.636 -7.924 13.603 1.00 81.31 87 ARG A CA 1
ATOM 647 C C . ARG A 1 87 ? -15.985 -6.841 14.614 1.00 81.31 87 ARG A C 1
ATOM 649 O O . ARG A 1 87 ? -16.707 -7.135 15.558 1.00 81.31 87 ARG A O 1
ATOM 656 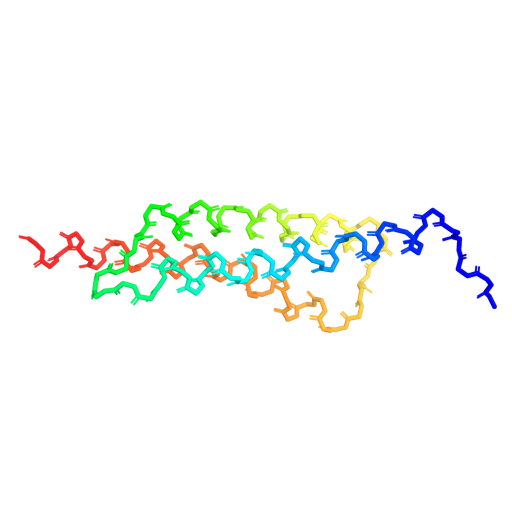N N . GLU A 1 88 ? -15.533 -5.609 14.397 1.00 77.69 88 GLU A N 1
ATOM 657 C CA . GLU A 1 88 ? -15.906 -4.488 15.264 1.00 77.69 88 GLU A CA 1
ATOM 658 C C . GLU A 1 88 ? -17.397 -4.161 15.191 1.00 77.69 88 GLU A C 1
ATOM 660 O O . GLU A 1 88 ? -18.012 -3.904 16.221 1.00 77.69 88 GLU A O 1
ATOM 665 N N . HIS A 1 89 ? -18.005 -4.225 14.003 1.00 73.88 89 HIS A N 1
ATOM 666 C CA . HIS A 1 89 ? -19.451 -4.037 13.865 1.00 73.88 89 HIS A CA 1
ATOM 667 C C . HIS A 1 89 ? -20.270 -5.135 14.554 1.00 73.88 89 HIS A C 1
ATOM 669 O O . HIS A 1 89 ? -21.353 -4.847 15.041 1.00 73.88 89 HIS A O 1
ATOM 675 N N . ALA A 1 90 ? -19.770 -6.373 14.600 1.00 73.88 90 ALA A N 1
ATOM 676 C CA . ALA A 1 90 ? -20.451 -7.488 15.260 1.00 73.88 90 ALA A CA 1
ATOM 677 C C . ALA A 1 90 ? -20.288 -7.502 16.794 1.00 73.88 90 ALA A C 1
ATOM 679 O O . ALA A 1 90 ? -21.023 -8.213 17.472 1.00 73.88 90 ALA A O 1
ATOM 680 N N . ALA A 1 91 ? -19.303 -6.776 17.332 1.00 69.06 91 ALA A N 1
ATOM 681 C CA . ALA A 1 91 ? -19.009 -6.709 18.766 1.00 69.06 91 ALA A CA 1
ATOM 682 C C . ALA A 1 91 ? -19.680 -5.519 19.484 1.00 69.06 91 ALA A C 1
ATOM 684 O O . ALA A 1 91 ? -19.560 -5.411 20.704 1.00 69.06 91 ALA A O 1
ATOM 685 N N . ARG A 1 92 ? -20.340 -4.629 18.734 1.00 60.84 92 ARG A N 1
ATOM 686 C CA . ARG A 1 92 ? -21.127 -3.491 19.231 1.00 60.84 92 ARG A CA 1
ATOM 687 C C . ARG A 1 92 ? -22.608 -3.841 19.237 1.00 60.84 92 ARG A C 1
ATOM 689 O O . ARG A 1 92 ? -23.293 -3.371 20.168 1.00 60.84 92 ARG A O 1
#

Secondary structure (DSSP, 8-state):
-PPPHHHHHHHHHHHHHHHHHHHHHHHHHHSSS--HHHHHHHHHHHHHHHHHHHHHHHHT----HHHHHHHHHHHHHHHHHHHHHHHHHH--

InterPro domains:
  IPR025597 Protein of unknown function DUF4345 [PF14248] (2-81)